Protein AF-A0A1S1FCJ1-F1 (afdb_monomer_lite)

Structure (mmCIF, N/CA/C/O backbone):
data_AF-A0A1S1FCJ1-F1
#
_entry.id   AF-A0A1S1FCJ1-F1
#
loop_
_atom_site.group_PDB
_atom_site.id
_atom_site.type_symbol
_atom_site.label_atom_id
_atom_site.label_alt_id
_atom_site.label_comp_id
_atom_site.label_asym_id
_atom_site.label_entity_id
_atom_site.label_seq_id
_atom_site.pdbx_PDB_ins_code
_atom_site.Cartn_x
_atom_site.Cartn_y
_atom_site.Cartn_z
_atom_site.occupancy
_atom_site.B_iso_or_equiv
_atom_site.auth_seq_id
_atom_site.auth_comp_id
_atom_site.auth_asym_id
_atom_site.auth_atom_id
_atom_site.pdbx_PDB_model_num
ATOM 1 N N . MET A 1 1 ? -2.789 -24.197 -9.493 1.00 34.72 1 MET A N 1
ATOM 2 C CA . MET A 1 1 ? -1.924 -24.249 -10.688 1.00 34.72 1 MET A CA 1
ATOM 3 C C . MET A 1 1 ? -0.633 -23.537 -10.337 1.00 34.72 1 MET A C 1
ATOM 5 O O . MET A 1 1 ? -0.671 -22.344 -10.063 1.00 34.72 1 MET A O 1
ATOM 9 N N . ILE A 1 2 ? 0.458 -24.282 -10.175 1.00 44.41 2 ILE A N 1
ATOM 10 C CA . ILE A 1 2 ? 1.766 -23.708 -9.853 1.00 44.41 2 ILE A CA 1
ATOM 11 C C . ILE A 1 2 ? 2.308 -23.187 -11.179 1.00 44.41 2 ILE A C 1
ATOM 13 O O . ILE A 1 2 ? 2.701 -23.972 -12.030 1.00 44.41 2 ILE A O 1
ATOM 17 N N . GLU A 1 3 ? 2.203 -21.879 -11.387 1.00 48.41 3 GLU A N 1
ATOM 18 C CA . GLU A 1 3 ? 2.712 -21.222 -12.587 1.00 48.41 3 GLU A CA 1
ATOM 19 C C . GLU A 1 3 ? 4.230 -21.432 -12.633 1.00 48.41 3 GLU A C 1
ATOM 21 O O . GLU A 1 3 ? 4.968 -20.964 -11.757 1.00 48.41 3 GLU A O 1
ATOM 26 N N . GLU A 1 4 ? 4.682 -22.216 -13.606 1.00 48.72 4 GLU A N 1
ATOM 27 C CA . GLU A 1 4 ? 6.087 -22.506 -13.847 1.00 48.72 4 GLU A CA 1
ATOM 28 C C . GLU A 1 4 ? 6.782 -21.181 -14.186 1.00 48.72 4 GLU A C 1
ATOM 30 O O . GLU A 1 4 ? 6.578 -20.588 -15.245 1.00 48.72 4 GLU A O 1
ATOM 35 N N . LYS A 1 5 ? 7.524 -20.623 -13.221 1.00 56.34 5 LYS A N 1
ATOM 36 C CA . LYS A 1 5 ? 8.185 -19.326 -13.390 1.00 56.34 5 LYS A CA 1
ATOM 37 C C . LYS A 1 5 ? 9.367 -19.503 -14.334 1.00 56.34 5 LYS A C 1
ATOM 39 O O . LYS A 1 5 ? 10.470 -19.796 -13.870 1.00 56.34 5 LYS A O 1
ATOM 44 N N . GLU A 1 6 ? 9.155 -19.284 -15.630 1.00 59.78 6 GLU A N 1
ATOM 45 C CA . GLU A 1 6 ? 10.260 -19.130 -16.576 1.00 59.78 6 GLU A CA 1
ATOM 46 C C . GLU A 1 6 ? 11.288 -18.143 -16.001 1.00 59.78 6 GLU A C 1
ATOM 48 O O . GLU A 1 6 ? 10.967 -17.014 -15.600 1.00 59.78 6 GLU A O 1
ATOM 53 N N . LYS A 1 7 ? 12.542 -18.596 -15.885 1.00 59.06 7 LYS A N 1
ATOM 54 C CA . LYS A 1 7 ? 13.630 -17.783 -15.336 1.00 59.06 7 LYS A CA 1
ATOM 55 C C . LYS A 1 7 ? 13.828 -16.573 -16.247 1.00 59.06 7 LYS A C 1
ATOM 57 O O . LYS A 1 7 ? 14.108 -16.715 -17.433 1.00 59.06 7 LYS A O 1
ATOM 62 N N . ARG A 1 8 ? 13.691 -15.367 -15.686 1.00 62.53 8 ARG A N 1
ATOM 63 C CA . ARG A 1 8 ? 13.886 -14.115 -16.433 1.00 62.53 8 ARG A CA 1
ATOM 64 C C . ARG A 1 8 ? 15.273 -14.106 -17.077 1.00 62.53 8 ARG A C 1
ATOM 66 O O . ARG A 1 8 ? 16.260 -14.389 -16.398 1.00 62.53 8 ARG A O 1
ATOM 73 N N . LYS A 1 9 ? 15.344 -13.720 -18.356 1.00 72.94 9 LYS A N 1
ATOM 74 C CA . LYS A 1 9 ? 16.611 -13.476 -19.057 1.00 72.94 9 LYS A CA 1
ATOM 75 C C . LYS A 1 9 ? 17.452 -12.492 -18.233 1.00 72.94 9 LYS A C 1
ATOM 77 O O . LYS A 1 9 ? 16.964 -11.417 -17.882 1.00 72.94 9 LYS A O 1
ATOM 82 N N . GLY A 1 10 ? 18.683 -12.873 -17.893 1.00 74.00 10 GLY A N 1
ATOM 83 C CA . GLY A 1 10 ? 19.628 -11.969 -17.241 1.00 74.00 10 GLY A CA 1
ATOM 84 C C . GLY A 1 10 ? 19.951 -10.815 -18.187 1.00 74.00 10 GLY A C 1
ATOM 85 O O . GLY A 1 10 ? 20.346 -11.048 -19.328 1.00 74.00 10 GLY A O 1
ATOM 86 N N . TYR A 1 11 ? 19.734 -9.579 -17.745 1.00 82.19 11 TYR A N 1
ATOM 87 C CA . TYR A 1 11 ? 20.070 -8.396 -18.535 1.00 82.19 11 TYR A CA 1
ATOM 88 C C . TYR A 1 11 ? 21.493 -7.941 -18.206 1.00 82.19 11 TYR A C 1
ATOM 90 O O . TYR A 1 11 ? 21.877 -7.925 -17.035 1.00 82.19 11 TYR A O 1
ATOM 98 N N . ALA A 1 12 ? 22.244 -7.545 -19.233 1.00 81.56 12 ALA A N 1
ATOM 99 C CA . ALA A 1 12 ? 23.660 -7.206 -19.121 1.00 81.56 12 ALA A CA 1
ATOM 100 C C . ALA A 1 12 ? 23.903 -5.889 -18.366 1.00 81.56 12 ALA A C 1
ATOM 102 O O . ALA A 1 12 ? 24.926 -5.753 -17.701 1.00 81.56 12 ALA A O 1
ATOM 103 N N . THR A 1 13 ? 22.964 -4.935 -18.425 1.00 89.44 13 THR A N 1
ATOM 104 C CA . THR A 1 13 ? 23.095 -3.635 -17.745 1.00 89.44 13 THR A CA 1
ATOM 105 C C . THR A 1 13 ? 21.917 -3.320 -16.819 1.00 89.44 13 THR A C 1
ATOM 107 O O . THR A 1 13 ? 20.819 -3.872 -16.959 1.00 89.44 13 THR A O 1
ATOM 110 N N . LYS A 1 14 ? 22.126 -2.409 -15.856 1.00 87.81 14 LYS A N 1
ATOM 111 C CA . LYS A 1 14 ? 21.084 -1.974 -14.907 1.00 87.81 14 LYS A CA 1
ATOM 112 C C . LYS A 1 14 ? 19.923 -1.277 -15.618 1.00 87.81 14 LYS A C 1
ATOM 114 O O . LYS A 1 14 ? 18.772 -1.452 -15.228 1.00 87.81 14 LYS A O 1
ATOM 119 N N . GLU A 1 15 ? 20.205 -0.545 -16.688 1.00 90.62 15 GLU A N 1
ATOM 120 C CA . GLU A 1 15 ? 19.223 0.182 -17.496 1.00 90.62 15 GLU A CA 1
ATOM 121 C C . GLU A 1 15 ? 18.295 -0.798 -18.216 1.00 90.62 15 GLU A C 1
ATOM 123 O O . GLU A 1 15 ? 17.079 -0.609 -18.237 1.00 90.62 15 GLU A O 1
ATOM 128 N N . GLN A 1 16 ? 18.849 -1.897 -18.736 1.00 88.25 16 GLN A N 1
ATOM 129 C CA . GLN A 1 16 ? 18.068 -2.968 -19.352 1.00 88.25 16 GLN A CA 1
ATOM 130 C C . GLN A 1 16 ? 17.166 -3.674 -18.326 1.00 88.25 16 GLN A C 1
ATOM 132 O O . GLN A 1 16 ? 15.992 -3.922 -18.612 1.00 88.25 16 GLN A O 1
ATOM 137 N N . GLN A 1 17 ? 17.667 -3.928 -17.109 1.00 86.50 17 GLN A N 1
ATOM 138 C CA . GLN A 1 17 ? 16.848 -4.462 -16.010 1.00 86.50 17 GLN A CA 1
ATOM 139 C C . GLN A 1 17 ? 15.719 -3.497 -15.632 1.00 86.50 17 GLN A C 1
ATOM 141 O O . GLN A 1 17 ? 14.569 -3.911 -15.480 1.00 86.50 17 GLN A O 1
ATOM 146 N N . ALA A 1 18 ? 16.024 -2.204 -15.511 1.00 89.00 18 ALA A N 1
ATOM 147 C CA . ALA A 1 18 ? 15.049 -1.173 -15.180 1.00 89.00 18 ALA A CA 1
ATOM 148 C C . ALA A 1 18 ? 13.958 -1.054 -16.255 1.00 89.00 18 ALA A C 1
ATOM 150 O O . ALA A 1 18 ? 12.771 -1.021 -15.924 1.00 89.00 18 ALA A O 1
ATOM 151 N N . ALA A 1 19 ? 14.333 -1.069 -17.537 1.00 89.38 19 ALA A N 1
ATOM 152 C CA . ALA A 1 19 ? 13.394 -1.043 -18.655 1.00 89.38 19 ALA A CA 1
ATOM 153 C C . ALA A 1 19 ? 12.481 -2.279 -18.667 1.00 89.38 19 ALA A C 1
ATOM 155 O O . ALA A 1 19 ? 11.269 -2.158 -18.850 1.00 89.38 19 ALA A O 1
ATOM 156 N N . ALA A 1 20 ? 13.033 -3.466 -18.415 1.00 86.94 20 ALA A N 1
ATOM 157 C CA . ALA A 1 20 ? 12.252 -4.692 -18.309 1.00 86.94 20 ALA A CA 1
ATOM 158 C C . ALA A 1 20 ? 11.281 -4.678 -17.121 1.00 86.94 20 ALA A C 1
ATOM 160 O O . ALA A 1 20 ? 10.109 -5.031 -17.270 1.00 86.94 20 ALA A O 1
ATOM 161 N N 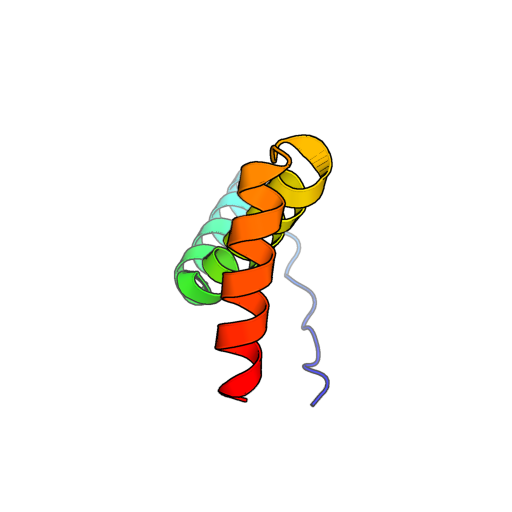. ASN A 1 21 ? 11.741 -4.211 -15.958 1.00 87.31 21 ASN A N 1
ATOM 162 C CA . ASN A 1 21 ? 10.901 -4.044 -14.774 1.00 87.31 21 ASN A CA 1
ATOM 163 C C . ASN A 1 21 ? 9.769 -3.048 -15.033 1.00 87.31 21 ASN A C 1
ATOM 165 O O . ASN A 1 21 ? 8.639 -3.291 -14.609 1.00 87.31 21 ASN A O 1
ATOM 169 N N . ARG A 1 22 ? 10.043 -1.959 -15.762 1.00 89.31 22 ARG A N 1
ATOM 170 C CA . ARG A 1 22 ? 9.028 -0.983 -16.169 1.00 89.31 22 ARG A CA 1
ATOM 171 C C . ARG A 1 22 ? 7.968 -1.620 -17.065 1.00 89.31 22 ARG A C 1
ATOM 173 O O . ARG A 1 22 ? 6.795 -1.537 -16.725 1.00 89.31 22 ARG A O 1
ATOM 180 N N . ARG A 1 23 ? 8.369 -2.337 -18.121 1.00 90.50 23 ARG A N 1
ATOM 181 C CA . ARG A 1 23 ? 7.436 -3.036 -19.029 1.00 90.50 23 ARG A CA 1
ATOM 182 C C . ARG A 1 23 ? 6.559 -4.045 -18.288 1.00 90.50 23 ARG A C 1
ATOM 184 O O . ARG A 1 23 ? 5.349 -4.100 -18.497 1.00 90.50 23 ARG A O 1
ATOM 191 N N . TRP A 1 24 ? 7.154 -4.830 -17.388 1.00 88.06 24 TRP A N 1
ATOM 192 C CA . TRP A 1 24 ? 6.394 -5.768 -16.563 1.00 88.06 24 TRP A CA 1
ATOM 193 C C . TRP A 1 24 ? 5.431 -5.037 -15.621 1.00 88.06 24 TRP A C 1
ATOM 195 O O . TRP A 1 24 ? 4.278 -5.446 -15.498 1.00 88.06 24 TRP A O 1
ATOM 205 N N . ALA A 1 25 ? 5.870 -3.944 -14.992 1.00 87.12 25 ALA A N 1
ATOM 206 C CA . ALA A 1 25 ? 5.037 -3.139 -14.105 1.00 87.12 25 ALA A CA 1
ATOM 207 C C . ALA A 1 25 ? 3.871 -2.459 -14.840 1.00 87.12 25 ALA A C 1
ATOM 209 O O . ALA A 1 25 ? 2.798 -2.332 -14.258 1.00 87.12 25 ALA A O 1
ATOM 210 N N . GLU A 1 26 ? 4.064 -2.044 -16.092 1.00 90.19 26 GLU A N 1
ATOM 211 C CA . GLU A 1 26 ? 3.011 -1.484 -16.946 1.00 90.19 26 GLU A CA 1
ATOM 212 C C . GLU A 1 26 ? 1.967 -2.549 -17.298 1.00 90.19 26 GLU A C 1
ATOM 214 O O . GLU A 1 26 ? 0.775 -2.316 -17.105 1.00 90.19 26 GLU A O 1
ATOM 219 N N . LYS A 1 27 ? 2.402 -3.754 -17.698 1.00 91.88 27 LYS A N 1
ATOM 220 C CA . LYS A 1 27 ? 1.498 -4.881 -17.991 1.00 91.88 27 LYS A CA 1
ATOM 221 C C . LYS A 1 27 ? 0.762 -5.403 -16.749 1.00 91.88 27 LYS A C 1
ATOM 223 O O . LYS A 1 27 ? -0.354 -5.890 -16.860 1.00 91.88 27 LYS A O 1
ATOM 228 N N . ASN A 1 28 ? 1.371 -5.298 -15.566 1.00 92.69 28 ASN A N 1
ATOM 229 C CA . ASN A 1 28 ? 0.846 -5.835 -14.304 1.00 92.69 28 ASN A CA 1
ATOM 230 C C . ASN A 1 28 ? 0.475 -4.726 -13.310 1.00 92.69 28 ASN A C 1
ATOM 232 O O . ASN A 1 28 ? 0.648 -4.877 -12.096 1.00 92.69 28 ASN A O 1
ATOM 236 N N . LYS A 1 29 ? -0.012 -3.591 -13.820 1.00 91.44 29 LYS A N 1
ATOM 237 C CA . LYS A 1 29 ? -0.282 -2.390 -13.021 1.00 91.44 29 LYS A CA 1
ATOM 238 C C . LYS A 1 29 ? -1.221 -2.670 -11.850 1.00 91.44 29 LYS A C 1
ATOM 240 O O . LYS A 1 29 ? -0.940 -2.250 -10.731 1.00 91.44 29 LYS A O 1
ATOM 245 N N . GLU A 1 30 ? -2.298 -3.416 -12.077 1.00 93.12 30 GLU A N 1
ATOM 246 C CA . GLU A 1 30 ? -3.278 -3.740 -11.034 1.00 93.12 30 GLU A CA 1
ATOM 247 C C . GLU A 1 30 ? -2.692 -4.628 -9.940 1.00 93.12 30 GLU A C 1
ATOM 249 O O . GLU A 1 30 ? -2.816 -4.312 -8.758 1.00 93.12 30 GLU A O 1
ATOM 254 N N . HIS A 1 31 ? -1.977 -5.688 -10.320 1.00 92.12 31 HIS A N 1
ATOM 255 C CA . HIS A 1 31 ? -1.334 -6.580 -9.359 1.00 92.12 31 HIS A CA 1
ATOM 256 C C . HIS A 1 31 ? -0.264 -5.849 -8.537 1.00 92.12 31 HIS A C 1
ATOM 258 O O . HIS A 1 31 ? -0.208 -5.978 -7.311 1.00 92.12 31 HIS A O 1
ATOM 264 N N . LYS A 1 32 ? 0.548 -5.005 -9.187 1.00 92.00 32 LYS A N 1
ATOM 265 C CA . LYS A 1 32 ? 1.513 -4.132 -8.507 1.00 92.00 32 LYS A CA 1
ATOM 266 C C . LYS A 1 32 ? 0.813 -3.194 -7.523 1.00 92.00 32 LYS A C 1
ATOM 268 O O . LYS A 1 32 ? 1.256 -3.069 -6.382 1.00 92.00 32 LYS A O 1
ATOM 273 N N . ASN A 1 33 ? -0.277 -2.555 -7.944 1.00 95.00 33 ASN A N 1
ATOM 274 C CA . ASN A 1 33 ? -1.052 -1.654 -7.096 1.00 95.00 33 ASN A CA 1
ATOM 275 C C . ASN A 1 33 ? -1.652 -2.394 -5.896 1.00 95.00 33 ASN A C 1
ATOM 277 O O . ASN A 1 33 ? -1.566 -1.891 -4.778 1.00 95.00 33 ASN A O 1
ATOM 281 N N . TYR A 1 34 ? -2.197 -3.596 -6.099 1.00 96.25 34 TYR A N 1
ATOM 282 C CA . TYR A 1 34 ? -2.690 -4.457 -5.026 1.00 96.25 34 TYR A CA 1
ATOM 283 C C . TYR A 1 34 ? -1.591 -4.752 -3.999 1.00 96.25 34 TYR A C 1
ATOM 285 O O . TYR A 1 34 ? -1.782 -4.514 -2.806 1.00 96.25 34 TYR A O 1
ATOM 293 N N . LEU A 1 35 ? -0.417 -5.209 -4.449 1.00 95.88 35 LEU A N 1
ATOM 294 C CA . LEU A 1 35 ? 0.704 -5.516 -3.559 1.00 95.88 35 LEU A CA 1
ATOM 295 C C . LEU A 1 35 ? 1.195 -4.279 -2.803 1.00 95.88 35 LEU A C 1
ATOM 297 O O . LEU A 1 35 ? 1.421 -4.359 -1.596 1.00 95.88 35 LEU A O 1
ATOM 301 N N . SER A 1 36 ? 1.327 -3.141 -3.489 1.00 95.88 36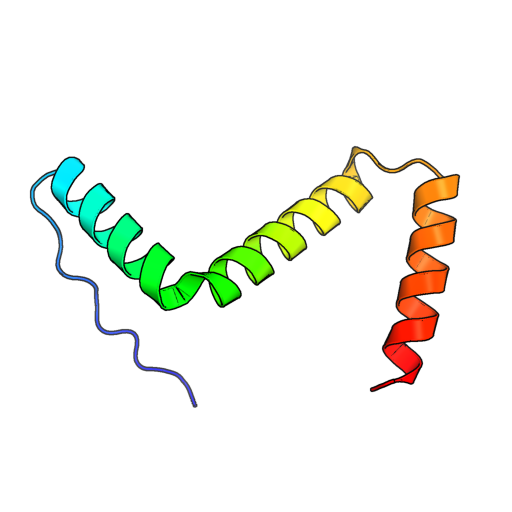 SER A N 1
ATOM 302 C CA . SER A 1 36 ? 1.748 -1.878 -2.877 1.00 95.88 36 SER A CA 1
ATOM 303 C C . SER A 1 36 ? 0.758 -1.418 -1.807 1.00 95.88 36 SER A C 1
ATOM 305 O O . SER A 1 36 ? 1.163 -1.191 -0.669 1.00 95.88 36 SER A O 1
ATOM 307 N N . ARG A 1 37 ? -0.543 -1.379 -2.122 1.00 97.31 37 ARG A N 1
ATOM 308 C CA . ARG A 1 37 ? -1.599 -1.026 -1.160 1.00 97.31 37 ARG A CA 1
ATOM 309 C C . ARG A 1 37 ? -1.599 -1.966 0.041 1.00 97.31 37 ARG A C 1
ATOM 311 O O . ARG A 1 37 ? -1.672 -1.506 1.174 1.00 97.31 37 ARG A O 1
ATOM 318 N N . ARG A 1 38 ? -1.446 -3.272 -0.193 1.00 97.69 38 ARG A N 1
ATOM 319 C CA . ARG A 1 38 ? -1.390 -4.286 0.866 1.00 97.69 38 ARG A CA 1
ATOM 320 C C . ARG A 1 38 ? -0.197 -4.086 1.799 1.00 97.69 38 ARG A C 1
ATOM 322 O O . ARG A 1 38 ? -0.348 -4.196 3.013 1.00 97.69 38 ARG A O 1
ATOM 329 N N . SER A 1 39 ? 0.987 -3.820 1.253 1.00 97.81 39 SER A N 1
ATOM 330 C CA . SER A 1 39 ? 2.190 -3.570 2.053 1.00 97.81 39 SER A CA 1
ATOM 331 C C . SER A 1 39 ? 2.091 -2.260 2.831 1.00 97.81 39 SER A C 1
ATOM 333 O O . SER A 1 39 ? 2.392 -2.249 4.022 1.00 97.81 39 SER A O 1
ATOM 335 N N . ASN A 1 40 ? 1.591 -1.195 2.199 1.00 97.88 40 ASN A N 1
ATOM 336 C CA . ASN A 1 40 ? 1.395 0.101 2.848 1.00 97.88 40 ASN A CA 1
ATOM 337 C C . ASN A 1 40 ? 0.386 0.010 3.996 1.00 97.88 40 ASN A C 1
ATOM 339 O O . ASN A 1 40 ? 0.684 0.469 5.093 1.00 97.88 40 ASN A O 1
ATOM 343 N N . ALA A 1 41 ? -0.756 -0.654 3.787 1.00 98.00 41 ALA A N 1
ATOM 344 C CA . ALA A 1 41 ? -1.754 -0.857 4.837 1.00 98.00 41 ALA A CA 1
ATOM 345 C C . ALA A 1 41 ? -1.172 -1.614 6.041 1.00 98.00 41 ALA A C 1
ATOM 347 O O . ALA A 1 41 ? -1.373 -1.216 7.183 1.00 98.00 41 ALA A O 1
ATOM 348 N N . ARG A 1 42 ? -0.383 -2.671 5.799 1.00 97.94 42 ARG A N 1
ATOM 349 C CA . ARG A 1 42 ? 0.307 -3.405 6.874 1.00 97.94 42 ARG A CA 1
ATOM 350 C C . ARG A 1 42 ? 1.298 -2.531 7.634 1.00 97.94 42 ARG A C 1
ATOM 352 O O . ARG A 1 42 ? 1.370 -2.638 8.852 1.00 97.94 42 ARG A O 1
ATOM 359 N N . GLY A 1 43 ? 2.080 -1.720 6.922 1.00 98.25 43 GLY A N 1
ATOM 360 C CA . GLY A 1 43 ? 3.036 -0.799 7.535 1.00 98.25 43 GLY A CA 1
ATOM 361 C C . GLY A 1 43 ? 2.339 0.251 8.395 1.00 98.25 43 GLY A C 1
ATOM 362 O O . GLY A 1 43 ? 2.741 0.464 9.534 1.00 98.25 4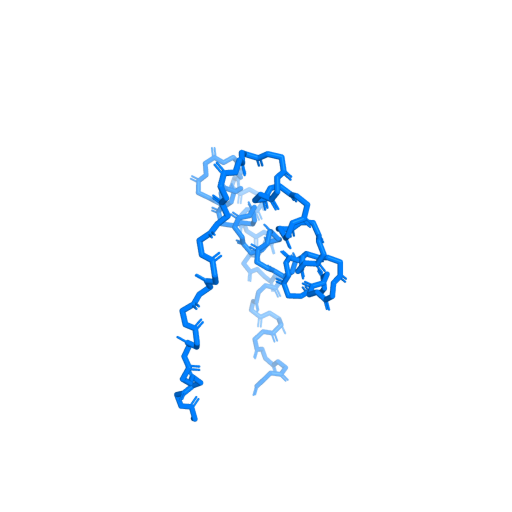3 GLY A O 1
ATOM 363 N N . PHE A 1 44 ? 1.251 0.828 7.881 1.00 98.31 44 PHE A N 1
ATOM 364 C CA . PHE A 1 44 ? 0.436 1.798 8.603 1.00 98.31 44 PHE A CA 1
ATOM 365 C C . PHE A 1 44 ? -0.128 1.206 9.898 1.00 98.31 44 PHE A C 1
ATOM 367 O O . PHE A 1 44 ? 0.153 1.727 10.972 1.00 98.31 44 PHE A O 1
ATOM 374 N N . ILE A 1 45 ? -0.814 0.060 9.810 1.00 98.19 45 ILE A N 1
ATOM 375 C CA . ILE A 1 45 ? -1.410 -0.628 10.968 1.00 98.19 45 ILE A CA 1
ATOM 376 C C . ILE A 1 45 ? -0.359 -0.986 12.028 1.00 98.19 45 ILE A C 1
ATOM 378 O O . ILE A 1 45 ? -0.649 -0.916 13.215 1.00 98.19 45 ILE A O 1
ATOM 382 N N . ARG A 1 46 ? 0.854 -1.386 11.624 1.00 97.75 46 ARG A N 1
ATOM 383 C CA . ARG A 1 46 ? 1.894 -1.798 12.580 1.00 97.75 46 ARG A CA 1
ATOM 384 C C . ARG A 1 46 ? 2.604 -0.640 13.264 1.00 97.75 46 ARG A C 1
ATOM 386 O O . ARG A 1 46 ? 2.943 -0.774 14.432 1.00 97.75 46 ARG A O 1
ATOM 393 N N . ASN A 1 47 ? 2.899 0.425 12.523 1.00 97.88 47 ASN A N 1
ATOM 394 C CA . ASN A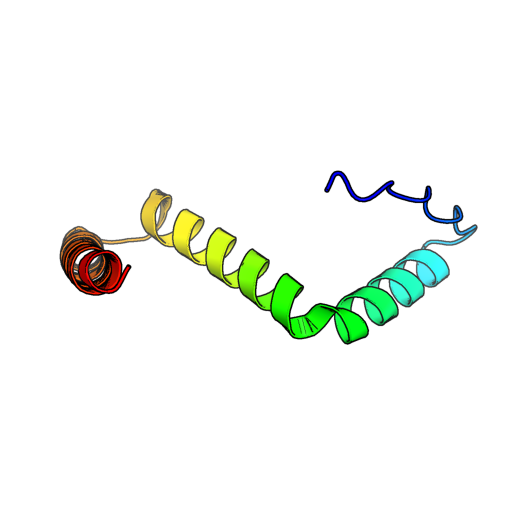 1 47 ? 3.917 1.390 12.942 1.00 97.88 47 ASN A CA 1
ATOM 395 C C . ASN A 1 47 ? 3.403 2.827 13.075 1.00 97.88 47 ASN A C 1
ATOM 397 O O . ASN A 1 47 ? 4.097 3.640 13.673 1.00 97.88 47 ASN A O 1
ATOM 401 N N . LEU A 1 48 ? 2.260 3.166 12.468 1.00 97.69 48 LEU A N 1
ATOM 402 C CA . LEU A 1 48 ? 1.805 4.557 12.342 1.00 97.69 48 LEU A CA 1
ATOM 403 C C . LEU A 1 48 ? 0.407 4.801 12.918 1.00 97.69 48 LEU A C 1
ATOM 405 O O . LEU A 1 48 ? 0.132 5.908 13.363 1.00 97.69 48 LEU A O 1
ATOM 409 N N . ALA A 1 49 ? -0.473 3.801 12.870 1.00 97.25 49 ALA A N 1
ATOM 410 C CA . ALA A 1 49 ? -1.877 3.956 13.223 1.00 97.25 49 ALA A CA 1
ATOM 411 C C . ALA A 1 49 ? -2.072 4.304 14.707 1.00 97.25 49 ALA A C 1
ATOM 413 O O . ALA A 1 49 ? -1.457 3.706 15.593 1.00 97.25 49 ALA A O 1
ATOM 414 N N . THR A 1 50 ? -2.983 5.238 14.968 1.00 98.44 50 THR A N 1
ATOM 415 C CA . THR A 1 50 ? -3.475 5.545 16.314 1.00 98.44 50 THR A CA 1
ATOM 416 C C . THR A 1 50 ? -4.481 4.493 16.784 1.00 98.44 50 THR A C 1
ATOM 418 O O . THR A 1 50 ? -4.935 3.636 16.020 1.00 98.44 50 THR A O 1
ATOM 421 N N . LYS A 1 51 ? -4.868 4.546 18.062 1.00 98.06 51 LYS A N 1
ATOM 422 C CA . LYS A 1 51 ? -5.890 3.644 18.609 1.00 98.06 51 LYS A CA 1
ATOM 423 C C . LYS A 1 51 ? -7.234 3.824 17.896 1.00 98.06 51 LYS A C 1
ATOM 425 O O . LYS A 1 51 ? -7.941 2.844 17.642 1.00 98.06 51 LYS A O 1
ATOM 430 N N . GLU A 1 52 ? -7.574 5.064 17.577 1.00 98.19 52 GLU A N 1
ATOM 431 C CA . GLU A 1 52 ? -8.783 5.454 16.864 1.00 98.19 52 GLU A CA 1
ATOM 432 C C . GLU A 1 52 ? -8.772 4.867 15.448 1.00 98.19 52 GLU A C 1
ATOM 434 O O . GLU A 1 52 ? -9.722 4.170 15.082 1.00 98.19 52 GLU A O 1
ATOM 439 N N . ASP A 1 53 ? -7.659 5.021 14.717 1.00 97.94 53 ASP A N 1
ATOM 440 C CA . ASP A 1 53 ? -7.475 4.440 13.379 1.00 97.94 53 ASP A CA 1
ATOM 441 C C . ASP A 1 53 ? -7.651 2.918 13.402 1.00 97.94 53 ASP A C 1
ATOM 443 O O . ASP A 1 53 ? -8.376 2.348 12.588 1.00 97.94 53 ASP A O 1
ATOM 447 N N . LEU A 1 54 ? -7.008 2.231 14.351 1.00 98.31 54 LEU A N 1
ATOM 448 C CA . LEU A 1 54 ? -7.099 0.774 14.472 1.00 98.31 54 LEU A CA 1
ATOM 449 C C . LEU A 1 54 ? -8.533 0.316 14.755 1.00 98.31 54 LEU A C 1
ATOM 451 O O . LEU A 1 54 ? -8.991 -0.684 14.198 1.00 98.31 54 LEU A O 1
ATOM 455 N N . THR A 1 55 ? -9.255 1.063 15.589 1.00 98.31 55 THR A N 1
ATOM 456 C CA . THR A 1 55 ? -10.652 0.770 15.924 1.00 98.31 55 THR A CA 1
ATOM 457 C C . THR A 1 55 ? -11.561 0.944 14.708 1.00 98.31 55 THR A C 1
ATOM 459 O O . THR A 1 55 ? -12.420 0.096 14.452 1.00 98.31 55 THR A O 1
ATOM 462 N N . GLU A 1 56 ? -11.382 2.019 13.940 1.00 98.12 56 GLU A N 1
ATOM 463 C CA . GLU A 1 56 ? -12.128 2.246 12.703 1.00 98.12 56 GLU A CA 1
ATOM 464 C C . GLU A 1 56 ? -11.820 1.164 11.660 1.00 98.12 56 GLU A C 1
ATOM 466 O O . GLU A 1 56 ? -12.736 0.524 11.133 1.00 98.12 56 GLU A O 1
ATOM 471 N N . LEU A 1 57 ? -10.535 0.899 11.412 1.00 97.75 57 LEU A N 1
ATOM 472 C CA . LEU A 1 57 ? -10.086 -0.101 10.446 1.00 97.75 57 LEU A CA 1
ATOM 473 C C . LEU A 1 57 ? -10.608 -1.501 10.787 1.00 97.75 57 LEU A C 1
ATOM 475 O O . LEU A 1 57 ? -11.043 -2.212 9.879 1.00 97.75 57 LEU A O 1
ATOM 479 N N . SER A 1 58 ? -10.634 -1.889 12.068 1.00 97.56 58 SER A N 1
ATOM 480 C CA . SER A 1 58 ? -11.202 -3.176 12.500 1.00 97.56 58 SER A CA 1
ATOM 481 C C . SER A 1 58 ? -12.674 -3.305 12.107 1.00 97.56 58 SER A C 1
ATOM 483 O O . SER A 1 58 ? -13.065 -4.294 11.488 1.00 97.56 58 SER A O 1
ATOM 485 N N . LYS A 1 59 ? -13.485 -2.270 12.369 1.00 98.06 59 LYS A N 1
ATOM 486 C CA . LYS A 1 59 ? -14.914 -2.262 12.006 1.00 98.06 59 LYS A CA 1
ATOM 487 C C . LYS A 1 59 ? -15.116 -2.365 10.495 1.00 98.06 59 LYS A C 1
ATOM 489 O O . LYS A 1 59 ? -16.007 -3.080 10.030 1.00 98.06 59 LYS A O 1
ATOM 494 N N . LEU A 1 60 ? -14.292 -1.664 9.713 1.00 97.75 60 LEU A N 1
ATOM 495 C CA . LEU A 1 60 ? -14.331 -1.734 8.251 1.00 97.75 60 LEU A CA 1
ATOM 496 C C . LEU A 1 60 ? -13.971 -3.137 7.740 1.00 97.75 60 LEU A C 1
ATOM 498 O O . LEU A 1 60 ? -14.651 -3.649 6.846 1.00 97.75 60 LEU A O 1
ATOM 502 N N . ILE A 1 61 ? -12.948 -3.772 8.321 1.00 97.06 61 ILE A N 1
ATOM 503 C CA . ILE A 1 61 ? -12.532 -5.140 7.986 1.00 97.06 61 ILE A CA 1
ATOM 504 C C . ILE A 1 61 ? -13.653 -6.132 8.302 1.00 97.06 61 ILE A C 1
ATOM 506 O O . ILE A 1 61 ? -14.051 -6.884 7.414 1.00 97.06 61 ILE A O 1
ATOM 510 N N . GLU A 1 62 ? -14.211 -6.103 9.514 1.00 97.88 62 GLU A N 1
ATOM 511 C CA . GLU A 1 62 ? -15.309 -6.987 9.925 1.00 97.88 62 GLU A CA 1
ATOM 512 C C . GLU A 1 62 ? -16.518 -6.866 8.995 1.00 97.88 62 GLU A C 1
ATOM 514 O O . GLU A 1 62 ? -17.072 -7.871 8.544 1.00 97.88 62 GLU A O 1
ATOM 519 N N . LYS A 1 63 ? -16.911 -5.634 8.647 1.00 97.69 63 LYS A N 1
ATOM 520 C CA . LYS A 1 63 ? -18.012 -5.388 7.708 1.00 97.69 63 LYS A CA 1
ATOM 521 C C . LYS A 1 63 ? -17.726 -5.970 6.325 1.00 97.69 63 LYS A C 1
ATOM 523 O O . LYS A 1 63 ? -18.647 -6.451 5.669 1.00 97.69 63 LYS A O 1
ATOM 528 N N . ASN A 1 64 ? -16.483 -5.895 5.855 1.00 97.19 64 ASN A N 1
ATOM 529 C CA . ASN A 1 64 ? -16.117 -6.390 4.533 1.00 97.19 64 ASN A CA 1
ATOM 530 C C . ASN A 1 64 ? -15.969 -7.916 4.495 1.00 97.19 64 ASN A C 1
ATOM 532 O O . ASN A 1 64 ? -16.328 -8.521 3.492 1.00 97.19 64 ASN A O 1
ATOM 536 N N . LEU A 1 65 ? -15.495 -8.538 5.578 1.00 96.56 65 LEU A N 1
ATOM 537 C CA . LEU A 1 65 ? -15.393 -9.996 5.694 1.00 96.56 65 LEU A CA 1
ATOM 538 C C . LEU A 1 65 ? -16.757 -10.680 5.596 1.00 96.56 65 LEU A C 1
ATOM 540 O O . LEU A 1 65 ? -16.843 -11.730 4.985 1.00 96.56 65 LEU A O 1
ATOM 544 N N . LYS A 1 66 ? -17.828 -10.049 6.093 1.00 97.00 66 LYS A N 1
ATOM 545 C CA . LYS A 1 66 ? -19.208 -10.555 5.955 1.00 97.00 66 LYS A CA 1
ATOM 546 C C . LYS A 1 66 ? -19.724 -10.635 4.510 1.00 97.00 66 LYS A C 1
ATOM 548 O O . LYS A 1 66 ? -20.813 -11.154 4.297 1.00 97.00 66 LYS A O 1
ATOM 553 N N . LYS A 1 67 ? -19.018 -10.046 3.539 1.00 95.44 67 LYS A N 1
ATOM 554 C CA . LYS A 1 67 ? -19.400 -10.078 2.116 1.00 95.44 67 LYS A CA 1
ATOM 555 C C . LYS A 1 67 ? -18.817 -11.275 1.360 1.00 95.44 67 LYS A C 1
ATOM 557 O O . LYS A 1 67 ? -19.141 -11.436 0.186 1.00 95.44 67 LYS A O 1
ATOM 562 N N . PHE A 1 68 ? -17.928 -12.029 1.998 1.00 87.12 68 PHE A N 1
ATOM 563 C CA . PHE A 1 68 ? -17.311 -13.243 1.475 1.00 87.12 68 PHE A CA 1
ATOM 564 C C . PHE A 1 68 ? -17.849 -14.445 2.246 1.00 87.12 68 PHE A C 1
ATOM 566 O O . PHE A 1 68 ? -17.924 -15.521 1.620 1.00 87.12 68 PHE A O 1
#

Sequence (68 aa):
MIEEKEKRKGYATKEQQAAANRRWAEKNKEHKNYLSRRSNARGFIRNLATKEDLTELSKLIEKNLKKF

Secondary structure (DSSP, 8-state):
-----PPPPPPSSHHHHHHHHHHHHHHTHHHHHHHHHHHHHHHHHHHT--HHHHHHHHHHHHHHHTT-

pLDDT: mean 88.5, std 14.82, range [34.72, 98.44]

Radius of gyration: 18.19 Å; chains: 1; bounding box: 43×30×38 Å

Foldseek 3Di:
DPPPPDDDDDDPDPVVVVVVVVVVCVVCVPVVVVVVVVVVVVCCLPPPDDPVRVVVVVVVVVVVVVVD

=== Feature glossary ===
The record interleaves many kinds of information about one protein. Here is each kind framed as the question it answers.

Q: What does the local fold look like, residue by residue?
A: The Foldseek 3Di string encodes local tertiary geometry as a 20-letter alphabet — one character per residue — derived from the relative positions of nearby Cα atoms. Unlike the amino-acid sequence, 3Di is a direct function of the 3D structure, so two proteins with the same fold have similar 3Di strings even at low sequence identity.

Q: Which residues are in helices, strands, or loops?
A: The SS8 string is DSSP's per-residue secondary-structure call. α-helix (H) means an i→i+4 H-bond ladder; β-strand (E) means the residue participates in a β-sheet; 3₁₀ (G) and π (I) are tighter and wider helices; T/S are turns/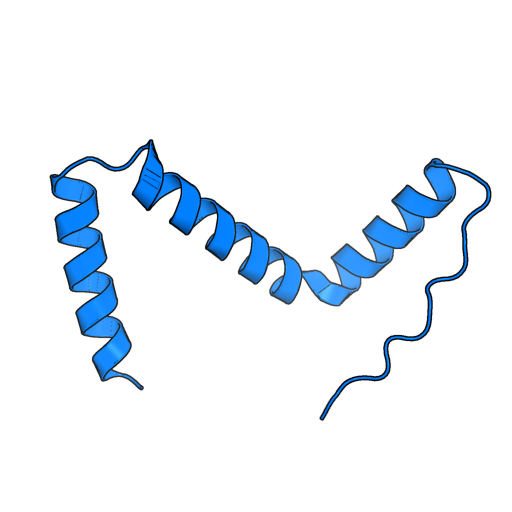bends; '-' is loop.

Q: How big and how compact is the whole molecule?
A: Radius of gyration (Rg) is the root-mean-square distance of Cα atoms from their centroid — a single number for overall size and compactness. A globular domain of N residues has Rg ≈ 2.2·N^0.38 Å; an extended or disordered chain has a much larger Rg. The Cα contact count is the number of residue pairs whose Cα atoms are within 8 Å and are more than four positions apart in sequence — a standard proxy for tertiary packing density. The bounding box is the smallest axis-aligned box enclosing all Cα atoms.

Q: Where is each backbone atom in 3D?
A: Structure coordinates are given as an mmCIF _atom_site loop: one row per atom with element, residue name, chain id, sequence number, and x/y/z position in Å. Only the four main-chain atoms per residue are included here; side chains are omitted to keep the record compact.

Q: What is the amino-acid chain?
A: Primary structure: the covalent order of the twenty standard amino acids along the backbone. Two proteins with the same sequence will (almost always) fold to the same structure; two with 30% identity often share a fold but not the details.

Q: What if only a Cα trace is available?
A: Three-state secondary structure (P-SEA) collapses the eight DSSP classes into helix (a), strand (b), and coil (c). P-SEA assigns these from Cα geometry alone — distances and angles — without requiring backbone oxygens, so it works on any Cα trace.

Q: What family and function is it annotated with?
A: Database cross-references. InterPro integrates a dozen domain/family signature databases into unified entries with residue-range hits. GO terms attach function/process/location labels with evidence codes. CATH codes position the fold in a four-level structural taxonomy. Organism is the NCBI-taxonomy species name.

Q: How confident is the AlphaFold model at each residue?
A: pLDDT is the predicted lDDT-Cα score: AlphaFold's confidence that the local environment of each residue (all inter-atomic distances within 15 Å) is correctly placed. It is a per-residue number between 0 and 100, w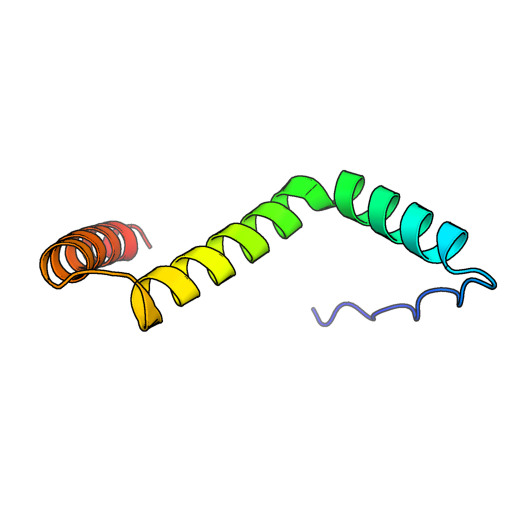ith higher meaning more reliable.

Q: How mobile is each atom in the crystal?
A: B-factor (Debye–Waller factor) reflects atomic displacement in the crystal lattice. It is an experimental observable (units Å²), not a prediction; low values mean the atom is pinned down, high values mean it moves or is heterogeneous across the crystal.

Q: Which residues are buried vs exposed?
A: SASA measures how much of the protein is reachable by solvent. It is computed by rolling a water-sized probe over the atomic surface and summing the exposed area (Å²). Per-residue SASA distinguishes core (buried, low SASA) from surface (exposed, high SASA) residues; total SASA is a whole-molecule size measure.

Q: What do the diagnostic plots show?
A: Plot images: a contact map (which residues are close in 3D, as an N×N binary image), a Ramachandran scatter (backbone torsion angles, revealing secondary-structure composition at a glance), and — for AlphaFold structures — a PAE heatmap (pairwise prediction confidence).

Q: What known structures does this most resemble?
A: The Foldseek neighbor list gives the closest experimentally determined structures in the PDB, ranked by structural alignment. TM-score near 1 means near-identical fold; near 0.3 means only rough topology match. This is how one finds what a novel AlphaFold prediction most resembles in the solved-structure universe.

Q: Are the domains correctly placed relative to each other?
A: Predicted aligned error is AlphaFold's pairwise confidence. Unlike pLDDT (per-residue), PAE is per-residue-pair and captures whether two parts of the structure are correctly placed relative to each other. Units are ångströms of expected positional error.

Q: What do the rendered images show?
A: Structure images are PyMOL renders from six orthogonal camera directions. Cartoon representation draws helices as coils and strands as arrows; sticks shows the backbone as bonds; surface shows the solvent-excluded envelope. Rainbow coloring maps sequence position to hue (blue→red, N→C); chain coloring assigns a distinct color per polypeptide.

Q: What are the backbone torsion angles?
A: φ (phi) and ψ (psi) are the two rotatable backbone dihedrals per residue: φ is the C(i-1)–N–Cα–C torsion, ψ is the N–Cα–C–N(i+1) torsion, both in degrees on (−180°, 180°]. α-helical residues cluster near (−60°, −45°); β-strand residues near (−120°, +130°). A Ramachandran plot is simply a scatter of (φ, ψ) for every residue.